Protein AF-A0A958L8F5-F1 (afdb_monomer_lite)

pLDDT: mean 74.49, std 21.0, range [37.34, 97.12]

Secondary structure (DSSP, 8-state):
-PPPPPHHHHHHHHHHHHHHHHHHHHHHHH-HHHHT---HHHHHHHHHH-----------GGGS-S--B-TTSSTT------TT-----------------SS----SEEEEETTEEEEE-SSEEEEE-TT--EEEEEEPPTT--B-S--EE-SSEEEEEBTTS-EEEEETTT---

Sequence (176 aa):
MYKPPKKSEVFLVSIMILFSLGIIYGIYFFNPYFMNRKPLSESLSENQNKSLTIPEAEMEPDSLGPWLFLEQKNIARTYTFDSEFQMSTTYVRESTKKLPLENDAHPPIWDSDEDGFYYTYPDQLIKTNFSNEKKWFFQTQKEDTILNSPIIGSKYLFISTKNGFVYKLHKENGKL

Radius of gyration: 26.48 Å; chains: 1; bounding box: 72×39×64 Å

Foldseek 3Di:
DDDDDDPVVVVVVVVVVVVVVVVVVCCCPPVVVNVPDDPPVVVVVVVVVPPPVPPPPPPPPPQQPPQFQDCCRDPVSHPDDPPPPDPPPPDPPDPQDDQVDVDPDPQPDWDADPAPIWGFDQFKIWGDGPNNHTQEMDGHPPPFGFDGYWGDGDQWIWTATPVGDIDIAGPRYRHD

Structure (mmCIF, N/CA/C/O backbone):
data_AF-A0A958L8F5-F1
#
_entry.id   AF-A0A958L8F5-F1
#
loop_
_atom_site.group_PDB
_atom_site.id
_atom_site.type_symbol
_atom_site.label_atom_id
_atom_site.label_alt_id
_atom_site.label_comp_id
_atom_site.label_asym_id
_atom_site.label_entity_id
_atom_site.label_seq_id
_atom_site.pdbx_PDB_ins_code
_atom_site.Cartn_x
_atom_site.Cartn_y
_atom_site.Cartn_z
_atom_site.occupancy
_atom_site.B_iso_or_equiv
_atom_site.auth_seq_id
_atom_site.auth_comp_id
_atom_site.auth_asym_id
_atom_site.auth_atom_id
_atom_site.pdbx_PDB_model_num
ATOM 1 N N . MET A 1 1 ? 43.140 22.306 -30.898 1.00 69.88 1 MET A N 1
ATOM 2 C CA . MET A 1 1 ? 43.082 22.462 -32.369 1.00 69.88 1 MET A CA 1
ATOM 3 C C . MET A 1 1 ? 42.089 21.431 -32.893 1.00 69.88 1 MET A C 1
ATOM 5 O O . MET A 1 1 ? 42.321 20.246 -32.694 1.00 69.88 1 MET A O 1
ATOM 9 N N . TYR A 1 2 ? 40.942 21.858 -33.424 1.00 85.56 2 TYR A N 1
ATOM 10 C CA . TYR A 1 2 ? 39.915 20.942 -33.934 1.00 85.56 2 TYR A CA 1
ATOM 11 C C . TYR A 1 2 ? 40.342 20.412 -35.305 1.00 85.56 2 TYR A C 1
ATOM 13 O O . TYR A 1 2 ? 40.689 21.198 -36.187 1.00 85.56 2 TYR A O 1
ATOM 21 N N . LYS A 1 3 ? 40.347 19.089 -35.474 1.00 89.12 3 LYS A N 1
ATOM 22 C CA . LYS A 1 3 ? 40.632 18.450 -36.759 1.00 89.12 3 LYS A CA 1
ATOM 23 C C . LYS A 1 3 ? 39.293 18.100 -37.412 1.00 89.12 3 LYS A C 1
ATOM 25 O O . LYS A 1 3 ? 38.527 17.366 -36.789 1.00 89.12 3 LYS A O 1
ATOM 30 N N . PRO A 1 4 ? 38.988 18.615 -38.615 1.00 92.44 4 PRO A N 1
ATOM 31 C CA . PRO A 1 4 ? 37.728 18.299 -39.272 1.00 92.44 4 PRO A CA 1
ATOM 32 C C . PRO A 1 4 ? 37.642 16.792 -39.570 1.00 92.44 4 PRO A C 1
ATOM 34 O O . PRO A 1 4 ? 38.672 16.177 -39.881 1.00 92.44 4 PRO A O 1
ATOM 37 N N . PRO A 1 5 ? 36.440 16.196 -39.476 1.00 90.56 5 PRO A N 1
ATOM 38 C CA . PRO A 1 5 ? 36.242 14.774 -39.720 1.00 90.56 5 PRO A CA 1
ATOM 39 C C . PRO A 1 5 ? 36.550 14.420 -41.175 1.00 90.56 5 PRO A C 1
ATOM 41 O O . PRO A 1 5 ? 36.359 15.221 -42.097 1.00 90.56 5 PRO A O 1
ATOM 44 N N . LYS A 1 6 ? 37.027 13.196 -41.398 1.00 96.75 6 LYS A N 1
ATOM 45 C CA . LYS A 1 6 ? 37.283 12.706 -42.757 1.00 96.75 6 LYS A CA 1
ATOM 46 C C . LYS A 1 6 ? 35.955 12.461 -43.473 1.00 96.75 6 LYS A C 1
ATOM 48 O O . LYS A 1 6 ? 34.983 12.024 -42.865 1.00 96.75 6 LYS A O 1
ATOM 53 N N . LYS A 1 7 ? 35.922 12.645 -44.799 1.00 94.25 7 LYS A N 1
ATOM 54 C CA . LYS A 1 7 ? 34.717 12.374 -45.614 1.00 94.25 7 LYS A CA 1
ATOM 55 C C . LYS A 1 7 ? 34.157 10.957 -45.403 1.00 94.25 7 LYS A C 1
ATOM 57 O O . LYS A 1 7 ? 32.945 10.784 -45.389 1.00 94.25 7 LYS A O 1
ATOM 62 N N . SER A 1 8 ? 35.027 9.966 -45.192 1.00 91.94 8 SER A N 1
ATOM 63 C CA . SER A 1 8 ? 34.637 8.581 -44.895 1.00 91.94 8 SER A CA 1
ATOM 64 C C . SER A 1 8 ? 33.919 8.425 -43.550 1.00 91.94 8 SER A C 1
ATOM 66 O O . SER A 1 8 ? 33.012 7.609 -43.438 1.00 91.94 8 SER A O 1
ATOM 68 N N . GLU A 1 9 ? 34.297 9.212 -42.540 1.00 93.12 9 GLU A N 1
ATOM 69 C CA . GLU A 1 9 ? 33.670 9.191 -41.211 1.00 93.12 9 GLU A CA 1
ATOM 70 C C . GLU A 1 9 ? 32.278 9.825 -41.270 1.00 93.12 9 GLU A C 1
ATOM 72 O O . GLU A 1 9 ? 31.323 9.257 -40.750 1.00 93.12 9 GLU A O 1
ATOM 77 N N . VAL A 1 10 ? 32.139 10.948 -41.985 1.00 95.25 10 VAL A N 1
ATOM 78 C CA . VAL A 1 10 ? 30.835 11.596 -42.210 1.00 95.25 10 VAL A CA 1
ATOM 79 C C . VAL A 1 10 ? 29.876 10.649 -42.935 1.00 95.25 10 VAL A C 1
ATOM 81 O O . VAL A 1 10 ? 28.729 10.501 -42.523 1.00 95.25 10 VAL A O 1
ATOM 84 N N . PHE A 1 11 ? 30.358 9.955 -43.970 1.00 95.06 11 PHE A N 1
ATOM 85 C CA . PHE A 1 11 ? 29.559 8.987 -44.721 1.00 95.06 11 PHE A CA 1
ATOM 86 C C . PHE A 1 11 ? 29.086 7.807 -43.856 1.00 95.06 11 PHE A C 1
ATOM 88 O O . PHE A 1 11 ? 27.912 7.441 -43.903 1.00 95.06 11 PHE A O 1
ATOM 95 N N . LEU A 1 12 ? 29.971 7.248 -43.023 1.00 94.31 12 LEU A N 1
ATOM 96 C CA . LEU A 1 12 ? 29.625 6.158 -42.107 1.00 94.31 12 LEU A CA 1
ATOM 97 C C . LEU A 1 12 ? 28.542 6.586 -41.103 1.00 94.31 12 LEU A C 1
ATOM 99 O O . LEU A 1 12 ? 27.568 5.863 -40.898 1.00 94.31 12 LEU A O 1
ATOM 103 N N . VAL A 1 13 ? 28.672 7.783 -40.522 1.00 94.69 13 VAL A N 1
ATOM 104 C CA . VAL A 1 13 ? 27.682 8.330 -39.583 1.00 94.69 13 VAL A CA 1
ATOM 105 C C . VAL A 1 13 ? 26.321 8.510 -40.260 1.00 94.69 13 VAL A C 1
ATOM 107 O O . VAL A 1 13 ? 25.301 8.138 -39.682 1.00 94.69 13 VAL A O 1
ATOM 110 N N . SER A 1 14 ? 26.281 9.001 -41.503 1.00 96.38 14 SER A N 1
ATOM 111 C CA . SER A 1 14 ? 25.026 9.116 -42.258 1.00 96.38 14 SER A CA 1
ATOM 112 C C . SER A 1 14 ? 24.342 7.761 -42.474 1.00 96.38 14 SER A C 1
ATOM 114 O O . SER A 1 14 ? 23.129 7.663 -42.296 1.00 96.38 14 SER A O 1
ATOM 116 N N . ILE A 1 15 ? 25.102 6.705 -42.790 1.00 97.06 15 ILE A N 1
ATOM 117 C CA . ILE A 1 15 ? 24.554 5.344 -42.925 1.00 97.06 15 ILE A CA 1
ATOM 118 C C . ILE A 1 15 ? 23.973 4.855 -41.598 1.00 97.06 15 ILE A C 1
ATOM 120 O O . ILE A 1 15 ? 22.869 4.313 -41.578 1.00 97.06 15 ILE A O 1
ATOM 124 N N . MET A 1 16 ? 24.677 5.071 -40.485 1.00 96.19 16 MET A N 1
ATOM 125 C CA . MET A 1 16 ? 24.199 4.641 -39.169 1.00 96.19 16 MET A CA 1
ATOM 126 C C . MET A 1 16 ? 22.896 5.344 -38.771 1.00 96.19 16 MET A C 1
ATOM 128 O O . MET A 1 16 ? 21.993 4.701 -38.233 1.00 96.19 16 MET A O 1
ATOM 132 N N . ILE A 1 17 ? 22.764 6.638 -39.077 1.00 96.81 17 ILE A N 1
ATOM 133 C CA . ILE A 1 17 ? 21.532 7.398 -38.827 1.00 96.81 17 ILE A CA 1
ATOM 134 C C . ILE A 1 17 ? 20.377 6.827 -39.653 1.00 96.81 17 ILE A C 1
ATOM 136 O O . ILE A 1 17 ? 19.318 6.534 -39.099 1.00 96.81 17 ILE A O 1
ATOM 140 N N . LEU A 1 18 ? 20.581 6.609 -40.956 1.00 96.75 18 LEU A N 1
ATOM 141 C CA . LEU A 1 18 ? 19.551 6.045 -41.834 1.00 96.75 18 LEU A CA 1
ATOM 142 C C . LEU A 1 18 ? 19.129 4.637 -41.398 1.00 96.75 18 LEU A C 1
ATOM 144 O O . LEU A 1 18 ? 17.938 4.331 -41.377 1.00 96.75 18 LEU A O 1
ATOM 148 N N . PHE A 1 19 ? 20.083 3.802 -40.987 1.00 96.69 19 PHE A N 1
ATOM 149 C CA . PHE A 1 19 ? 19.798 2.465 -40.474 1.00 96.69 19 PHE A CA 1
ATOM 150 C C . PHE A 1 19 ? 18.980 2.510 -39.175 1.00 96.69 19 PHE A C 1
ATOM 152 O O . PHE A 1 19 ? 17.997 1.784 -39.032 1.00 96.69 19 PHE A O 1
ATOM 159 N N . SER A 1 20 ? 19.330 3.417 -38.259 1.00 96.19 20 SER A N 1
ATOM 160 C CA . SER A 1 20 ? 18.611 3.605 -36.992 1.00 96.19 20 SER A CA 1
ATOM 161 C C . SER A 1 20 ? 17.172 4.068 -37.226 1.00 96.19 20 SER A C 1
ATOM 163 O O . SER A 1 20 ? 16.242 3.538 -36.621 1.00 96.19 20 SER A O 1
ATOM 165 N N . LEU A 1 21 ? 16.971 5.004 -38.159 1.00 96.69 21 LEU A N 1
ATOM 166 C CA . LEU A 1 21 ? 15.638 5.447 -38.569 1.00 96.69 21 LEU A CA 1
ATOM 167 C C . LEU A 1 21 ? 14.830 4.308 -39.204 1.00 96.69 21 LEU A C 1
ATOM 169 O O . LEU A 1 21 ? 13.645 4.174 -38.907 1.00 96.69 21 LEU A O 1
ATOM 173 N N . GLY A 1 22 ? 15.467 3.454 -40.010 1.00 96.81 22 GLY A N 1
ATOM 174 C CA . GLY A 1 22 ? 14.836 2.263 -40.582 1.00 96.81 22 GLY A CA 1
ATOM 175 C C . GLY A 1 22 ? 14.356 1.269 -39.519 1.00 96.81 22 GLY A C 1
ATOM 176 O O . GLY A 1 22 ? 13.236 0.771 -39.614 1.00 96.81 22 GLY A O 1
ATOM 177 N N . ILE A 1 23 ? 15.153 1.030 -38.472 1.00 95.81 23 ILE A N 1
ATOM 178 C CA . ILE A 1 23 ? 14.757 0.165 -37.347 1.00 95.81 23 ILE A CA 1
ATOM 179 C C . ILE A 1 23 ? 13.574 0.766 -36.588 1.00 95.81 23 ILE A C 1
ATOM 181 O O . ILE A 1 23 ? 12.600 0.065 -36.327 1.00 95.81 23 ILE A O 1
ATOM 185 N N . ILE A 1 24 ? 13.633 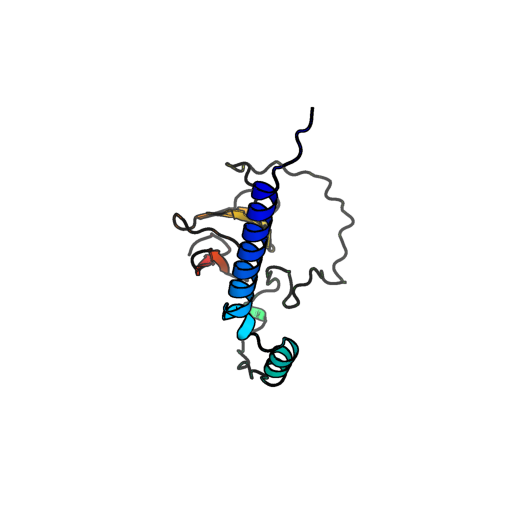2.058 -36.251 1.00 94.50 24 ILE A N 1
ATOM 186 C CA . ILE A 1 24 ? 12.545 2.740 -35.534 1.00 94.50 24 ILE A CA 1
ATOM 187 C C . ILE A 1 24 ? 11.255 2.684 -36.357 1.00 94.50 24 ILE A C 1
ATOM 189 O O . ILE A 1 24 ? 10.198 2.356 -35.819 1.00 94.50 24 ILE A O 1
ATOM 193 N N . TYR A 1 25 ? 11.345 2.940 -37.663 1.00 95.19 25 TYR A N 1
ATOM 194 C CA . TYR A 1 25 ? 10.210 2.838 -38.574 1.00 95.19 25 TYR A CA 1
ATOM 195 C C . TYR A 1 25 ? 9.652 1.411 -38.631 1.00 95.19 25 TYR A C 1
ATOM 197 O O . TYR A 1 25 ? 8.442 1.223 -38.536 1.00 95.19 25 TYR A O 1
ATOM 205 N N . GLY A 1 26 ? 10.522 0.399 -38.706 1.00 94.38 26 GLY A N 1
ATOM 206 C CA . GLY A 1 26 ? 10.124 -1.006 -38.675 1.00 94.38 26 GLY A CA 1
ATOM 207 C C . GLY A 1 26 ? 9.411 -1.392 -37.378 1.00 94.38 26 GLY A C 1
ATOM 208 O O . GLY A 1 26 ? 8.359 -2.020 -37.429 1.00 94.38 26 GLY A O 1
ATOM 209 N N . ILE A 1 27 ? 9.921 -0.963 -36.220 1.00 91.56 27 ILE A N 1
ATOM 210 C CA . ILE A 1 27 ? 9.260 -1.189 -34.926 1.00 91.56 27 ILE A CA 1
ATOM 211 C C . ILE A 1 27 ? 7.903 -0.489 -34.899 1.00 91.56 27 ILE A C 1
ATOM 213 O O . ILE A 1 27 ? 6.927 -1.081 -34.460 1.00 91.56 27 ILE A O 1
ATOM 217 N N . TYR A 1 28 ? 7.810 0.753 -35.365 1.00 89.12 28 TYR A N 1
ATOM 218 C CA . TYR A 1 28 ? 6.545 1.482 -35.346 1.00 89.12 28 TYR A CA 1
ATOM 219 C C . TYR A 1 28 ? 5.493 0.836 -36.254 1.00 89.12 28 TYR A C 1
ATOM 221 O O . TYR A 1 28 ? 4.345 0.669 -35.850 1.00 89.12 28 TYR A O 1
ATOM 229 N N . PHE A 1 29 ? 5.895 0.439 -37.463 1.00 89.88 29 PHE A N 1
ATOM 230 C CA . PHE A 1 29 ? 4.982 -0.093 -38.466 1.00 89.88 29 PHE A CA 1
ATOM 231 C C . PHE A 1 29 ? 4.588 -1.545 -38.181 1.00 89.88 29 PHE A C 1
ATOM 233 O O . PHE A 1 29 ? 3.416 -1.882 -38.253 1.00 89.88 29 PHE A O 1
ATOM 240 N N . PHE A 1 30 ? 5.536 -2.410 -37.818 1.00 87.19 30 PHE A N 1
ATOM 241 C CA . PHE A 1 30 ? 5.268 -3.841 -37.632 1.00 87.19 30 PHE A CA 1
ATOM 242 C C . PHE A 1 30 ? 4.906 -4.234 -36.202 1.00 87.19 30 PHE A C 1
ATOM 244 O O . PHE A 1 30 ? 4.640 -5.408 -35.949 1.00 87.19 30 PHE A O 1
ATOM 251 N N . ASN A 1 31 ? 4.882 -3.299 -35.252 1.00 84.69 31 ASN A N 1
ATOM 252 C CA . ASN A 1 31 ? 4.427 -3.623 -33.911 1.00 84.69 31 ASN A CA 1
ATOM 253 C C . ASN A 1 31 ? 2.887 -3.725 -33.897 1.00 84.69 31 ASN A C 1
ATOM 255 O O . ASN A 1 31 ? 2.197 -2.710 -34.061 1.00 84.69 31 ASN A O 1
ATOM 259 N N . PRO A 1 32 ? 2.325 -4.928 -33.656 1.00 80.19 32 PRO A N 1
ATOM 260 C CA . PRO A 1 32 ? 0.879 -5.154 -33.670 1.00 80.19 32 PRO A CA 1
ATOM 261 C C . PRO A 1 32 ? 0.143 -4.308 -32.625 1.00 80.19 32 PRO A C 1
ATOM 263 O O . PRO A 1 32 ? -1.055 -4.062 -32.758 1.00 80.19 32 PRO A O 1
ATOM 266 N N . TYR A 1 33 ? 0.859 -3.808 -31.614 1.00 76.12 33 TYR A N 1
ATOM 267 C CA . TYR A 1 33 ? 0.334 -2.884 -30.619 1.00 76.12 33 TYR A CA 1
ATOM 268 C C . TYR A 1 33 ? -0.152 -1.553 -31.214 1.00 76.12 33 TYR A C 1
ATOM 270 O O . TYR A 1 33 ? -1.087 -0.960 -30.675 1.00 76.12 33 TYR A O 1
ATOM 278 N N . PHE A 1 34 ? 0.455 -1.075 -32.309 1.00 74.12 34 PHE A N 1
ATOM 279 C CA . PHE A 1 34 ? 0.033 0.160 -32.981 1.00 74.12 34 PHE A CA 1
ATOM 280 C C . PHE A 1 34 ? -1.006 -0.092 -34.076 1.00 74.12 34 PHE A C 1
ATOM 282 O O . PHE A 1 34 ? -1.920 0.714 -34.222 1.00 74.12 34 PHE A O 1
ATOM 289 N N . MET A 1 35 ? -0.921 -1.218 -34.793 1.00 72.12 35 MET A N 1
ATOM 290 C CA . MET A 1 35 ? -1.869 -1.538 -35.871 1.00 72.12 35 MET A CA 1
ATOM 291 C C . MET A 1 35 ? -3.260 -1.954 -35.372 1.00 72.12 35 MET A C 1
ATOM 293 O O . MET A 1 35 ? -4.245 -1.689 -36.049 1.00 72.12 35 MET A O 1
ATOM 297 N N . ASN A 1 36 ? -3.368 -2.557 -34.183 1.00 75.88 36 ASN A N 1
ATOM 298 C CA . ASN A 1 36 ? -4.648 -3.069 -33.671 1.00 75.88 36 ASN A CA 1
ATOM 299 C C . ASN A 1 36 ? -5.404 -2.095 -32.754 1.00 75.88 36 ASN A C 1
ATOM 301 O O . ASN A 1 36 ? -6.360 -2.495 -32.084 1.00 75.88 36 ASN A O 1
ATOM 305 N N . ARG A 1 37 ? -5.012 -0.817 -32.689 1.00 67.50 37 ARG A N 1
ATOM 306 C CA . ARG A 1 37 ? -5.814 0.168 -31.957 1.00 67.50 37 ARG A CA 1
ATOM 307 C C . ARG A 1 37 ? -7.007 0.575 -32.810 1.00 67.50 37 ARG A C 1
ATOM 309 O O . ARG A 1 37 ? -6.860 1.354 -33.747 1.00 67.50 37 ARG A O 1
ATOM 316 N N . LYS A 1 38 ? -8.200 0.110 -32.427 1.00 71.81 38 LYS A N 1
ATOM 317 C CA . LYS A 1 38 ? -9.436 0.805 -32.801 1.00 71.81 38 LYS A CA 1
ATOM 318 C C . LYS A 1 38 ? -9.281 2.283 -32.406 1.00 71.81 38 LYS A C 1
ATOM 320 O O . LYS A 1 38 ? -8.777 2.551 -31.305 1.00 71.81 38 LYS A O 1
ATOM 325 N N . PRO A 1 39 ? -9.650 3.242 -33.269 1.00 76.12 39 PRO A N 1
ATOM 326 C CA . PRO A 1 39 ? -9.613 4.652 -32.913 1.00 76.12 39 PRO A CA 1
ATOM 327 C C . PRO A 1 39 ? -10.387 4.871 -31.609 1.00 76.12 39 PRO A C 1
ATOM 329 O O . PRO A 1 39 ? -11.422 4.251 -31.373 1.00 76.12 39 PRO A O 1
ATOM 332 N N . LEU A 1 40 ? -9.870 5.743 -30.737 1.00 62.41 40 LEU A N 1
ATOM 333 C CA . LEU A 1 40 ? -10.433 5.971 -29.398 1.00 62.41 40 LEU A CA 1
ATOM 334 C C . LEU A 1 40 ? -11.923 6.367 -29.451 1.00 62.41 40 LEU A C 1
ATOM 336 O O . LEU A 1 40 ? -12.684 6.066 -28.540 1.00 62.41 40 LEU A O 1
ATOM 340 N N . SER A 1 41 ? -12.358 6.997 -30.543 1.00 72.06 41 SER A N 1
ATOM 341 C CA . SER A 1 41 ? -13.767 7.301 -30.802 1.00 72.06 41 SER A CA 1
ATOM 342 C C . SER A 1 41 ? -14.633 6.048 -30.979 1.00 72.06 41 SER A C 1
ATOM 344 O O . SER A 1 41 ? -15.750 6.008 -30.468 1.00 72.06 41 SER A O 1
ATOM 346 N N . GLU A 1 42 ? -14.128 5.011 -31.653 1.00 71.88 42 GLU A N 1
ATOM 347 C CA . GLU A 1 42 ? -14.848 3.745 -31.819 1.00 71.88 42 GLU A CA 1
ATOM 348 C C . GLU A 1 42 ? -14.950 2.992 -30.493 1.00 71.88 42 GLU A C 1
ATOM 350 O O . GLU A 1 42 ? -16.037 2.533 -30.147 1.00 71.88 42 GLU A O 1
ATOM 355 N N . SER A 1 43 ? -13.872 2.936 -29.700 1.00 66.31 43 SER A N 1
ATOM 356 C CA . SER A 1 43 ? -13.899 2.244 -28.403 1.00 66.31 43 SER A CA 1
ATOM 357 C C . SER A 1 43 ? -14.812 2.922 -27.375 1.00 66.31 43 SER A C 1
ATOM 359 O O . SER A 1 43 ? -15.434 2.240 -26.559 1.00 66.31 43 SER A O 1
ATOM 361 N N . LEU A 1 44 ? -14.951 4.251 -27.431 1.00 61.19 44 LEU A N 1
ATOM 362 C CA . LEU A 1 44 ? -15.912 4.988 -26.608 1.00 61.19 44 LEU A CA 1
ATOM 363 C C . LEU A 1 44 ? -17.360 4.731 -27.053 1.00 61.19 44 LEU A C 1
ATOM 365 O O . LEU A 1 44 ? -18.222 4.513 -26.203 1.00 61.19 44 LEU A O 1
ATOM 369 N N . SER A 1 45 ? -17.623 4.676 -28.362 1.00 62.22 45 SER A N 1
ATOM 370 C CA . SER A 1 45 ? -18.965 4.384 -28.893 1.00 62.22 45 SER A CA 1
ATOM 371 C C . SER A 1 45 ? -19.417 2.936 -28.644 1.00 62.22 45 SER A C 1
ATOM 373 O O . SER A 1 45 ? -20.589 2.685 -28.361 1.00 62.22 45 SER A O 1
ATOM 375 N N . GLU A 1 46 ? -18.485 1.977 -28.677 1.00 62.19 46 GLU A N 1
ATOM 376 C CA . GLU A 1 46 ? -18.751 0.558 -28.409 1.00 62.19 46 GLU A CA 1
ATOM 377 C C . GLU A 1 46 ? -19.101 0.327 -26.928 1.00 62.19 46 GLU A C 1
ATOM 379 O O . GLU A 1 46 ? -19.980 -0.477 -26.619 1.00 62.19 46 GLU A O 1
ATOM 384 N N . ASN A 1 47 ? -18.500 1.097 -26.012 1.00 55.78 47 ASN A N 1
ATOM 385 C CA . ASN A 1 47 ? -18.835 1.058 -24.585 1.00 55.78 47 ASN A CA 1
ATOM 386 C C . ASN A 1 47 ? -20.129 1.806 -24.230 1.00 55.78 47 ASN A C 1
ATOM 388 O O . ASN A 1 47 ? -20.809 1.401 -23.295 1.00 55.78 47 ASN A O 1
ATOM 392 N N . GLN A 1 48 ? -20.511 2.854 -24.967 1.00 56.19 48 GLN A N 1
ATOM 393 C CA . GLN A 1 48 ? -21.781 3.553 -24.721 1.00 56.19 48 GLN A CA 1
ATOM 394 C C . GLN A 1 48 ? -23.007 2.737 -25.152 1.00 56.19 48 GLN A C 1
ATOM 396 O O . GLN A 1 48 ? -24.056 2.830 -24.520 1.00 56.19 48 GLN A O 1
ATOM 401 N N . ASN A 1 49 ? -22.872 1.896 -26.182 1.00 54.03 49 ASN A N 1
ATOM 402 C CA . ASN A 1 49 ? -23.962 1.032 -26.651 1.00 54.03 49 ASN A CA 1
ATOM 403 C C . ASN A 1 49 ? -24.050 -0.300 -25.901 1.00 54.03 49 ASN A C 1
ATOM 405 O O . ASN A 1 49 ? -25.082 -0.970 -25.935 1.00 54.03 49 ASN A O 1
ATOM 409 N N . LYS A 1 50 ? -22.990 -0.682 -25.184 1.00 50.53 50 LYS A N 1
ATOM 410 C CA . LYS A 1 50 ? -23.009 -1.816 -24.266 1.00 50.53 50 LYS A CA 1
ATOM 411 C C . LYS A 1 50 ? -23.402 -1.312 -22.881 1.00 50.53 50 LYS A C 1
ATOM 413 O O . LYS A 1 50 ? -22.591 -1.290 -21.961 1.00 50.53 50 LYS A O 1
ATOM 418 N N . SER A 1 51 ? -24.667 -0.911 -22.738 1.00 47.19 51 SER A N 1
ATOM 419 C CA . SER A 1 51 ? -25.301 -0.865 -21.421 1.00 47.19 51 SER A CA 1
ATOM 420 C C . SER A 1 51 ? -25.250 -2.289 -20.875 1.00 47.19 51 SER A C 1
ATOM 422 O O . SER A 1 51 ? -26.075 -3.138 -21.212 1.00 47.19 51 SER A O 1
ATOM 424 N N . LEU A 1 52 ? -24.195 -2.594 -20.117 1.00 43.78 52 LEU A N 1
ATOM 425 C CA . LEU A 1 52 ? -24.201 -3.753 -19.254 1.00 43.78 52 LEU A CA 1
ATOM 426 C C . LEU A 1 52 ? -25.386 -3.529 -18.330 1.00 43.78 52 LEU A C 1
ATOM 428 O O . LEU A 1 52 ? -25.356 -2.649 -17.472 1.00 43.78 52 LEU A O 1
ATOM 432 N N . THR A 1 53 ? -26.429 -4.329 -18.520 1.00 43.38 53 THR A N 1
ATOM 433 C CA . THR A 1 53 ? -27.354 -4.648 -17.445 1.00 43.38 53 THR A CA 1
ATOM 434 C C . THR A 1 53 ? -26.497 -5.381 -16.421 1.00 43.38 53 THR A C 1
ATOM 436 O O . THR A 1 53 ? -26.345 -6.600 -16.459 1.00 43.38 53 THR A O 1
ATOM 439 N N . ILE A 1 54 ? -25.793 -4.608 -15.592 1.00 45.69 54 ILE A N 1
ATOM 440 C CA . ILE A 1 54 ? -25.206 -5.114 -14.365 1.00 45.69 54 ILE A CA 1
ATOM 441 C C . ILE A 1 54 ? -26.431 -5.670 -13.644 1.00 45.69 54 ILE A C 1
ATOM 443 O O . ILE A 1 54 ? -27.371 -4.894 -13.441 1.00 45.69 54 ILE A O 1
ATOM 447 N N . PRO A 1 55 ? -26.513 -6.989 -13.375 1.00 39.09 55 PRO A N 1
ATOM 448 C CA . PRO A 1 55 ? -27.569 -7.474 -12.508 1.00 39.09 55 PRO A CA 1
ATOM 449 C C . PRO A 1 55 ? -27.478 -6.594 -11.278 1.00 39.09 55 PRO A C 1
ATOM 451 O O . PRO A 1 55 ? -26.381 -6.437 -10.738 1.00 39.09 55 PRO A O 1
ATOM 454 N N . GLU A 1 56 ? -28.579 -5.928 -10.951 1.00 43.94 56 GLU A N 1
ATOM 455 C CA . GLU A 1 56 ? -28.705 -5.135 -9.746 1.00 43.94 56 GLU A CA 1
ATOM 456 C C . GLU A 1 56 ? -28.434 -6.113 -8.612 1.00 43.94 56 GLU A C 1
ATOM 458 O O . GLU A 1 56 ? -29.291 -6.880 -8.183 1.00 43.94 56 GLU A O 1
ATOM 463 N N . ALA A 1 57 ? -27.157 -6.230 -8.254 1.00 45.00 57 ALA A N 1
ATOM 464 C CA . ALA A 1 57 ? -26.759 -6.923 -7.072 1.00 45.00 57 ALA A CA 1
ATOM 465 C C . ALA A 1 57 ? -27.400 -6.058 -6.006 1.00 45.00 57 ALA A C 1
ATOM 467 O O . ALA A 1 57 ? -26.980 -4.915 -5.816 1.00 45.00 57 ALA A O 1
ATOM 468 N N . GLU A 1 58 ? -28.451 -6.586 -5.387 1.00 41.62 58 GLU A N 1
ATOM 469 C CA . GLU A 1 58 ? -28.948 -6.159 -4.089 1.00 41.62 58 GLU A CA 1
ATOM 470 C C . GLU A 1 58 ? -27.792 -6.316 -3.091 1.00 41.62 58 GLU A C 1
ATOM 472 O O . GLU A 1 58 ? -27.740 -7.211 -2.255 1.00 41.62 58 GLU A O 1
ATOM 477 N N . MET A 1 59 ? -26.765 -5.493 -3.247 1.00 40.91 59 MET A N 1
ATOM 478 C CA . MET A 1 59 ? -25.781 -5.247 -2.232 1.00 40.91 59 MET A CA 1
ATOM 479 C C . MET A 1 59 ? -26.455 -4.180 -1.394 1.00 40.91 59 MET A C 1
ATOM 481 O O . MET A 1 59 ? -26.518 -3.023 -1.809 1.00 40.91 59 MET A O 1
ATOM 485 N N . GLU A 1 60 ? -27.059 -4.600 -0.279 1.00 43.00 60 GLU A N 1
ATOM 486 C CA . GLU A 1 60 ? -27.654 -3.656 0.660 1.00 43.00 60 GLU A CA 1
ATOM 487 C C . GLU A 1 60 ? -26.636 -2.530 0.905 1.00 43.00 60 GLU A C 1
ATOM 489 O O . GLU A 1 60 ? -25.485 -2.830 1.270 1.00 43.00 60 GLU A O 1
ATOM 494 N N . PRO A 1 61 ? -27.021 -1.258 0.678 1.00 46.06 61 PRO A N 1
ATOM 495 C CA . PRO A 1 61 ? -26.138 -0.108 0.862 1.00 46.06 61 PRO A CA 1
ATOM 496 C C . PRO A 1 61 ? -25.486 -0.101 2.252 1.00 46.06 61 PRO A C 1
ATOM 498 O O . PRO A 1 61 ? -24.357 0.354 2.421 1.00 46.06 61 PRO A O 1
ATOM 501 N N . ASP A 1 62 ? -26.168 -0.704 3.224 1.00 47.97 62 ASP A N 1
ATOM 502 C CA . ASP A 1 62 ? -25.759 -0.812 4.619 1.00 47.97 62 ASP A CA 1
ATOM 503 C C . ASP A 1 62 ? -24.589 -1.789 4.847 1.00 47.97 62 ASP A C 1
ATOM 505 O O . ASP A 1 62 ? -23.920 -1.729 5.880 1.00 47.97 62 ASP A O 1
ATOM 509 N N . SER A 1 63 ? -24.275 -2.673 3.891 1.00 45.38 63 SER A N 1
ATOM 510 C CA . SER A 1 63 ? -23.226 -3.692 4.070 1.00 45.38 63 SER A CA 1
ATOM 511 C C . SER A 1 63 ? -21.799 -3.144 3.915 1.00 45.38 63 SER A C 1
ATOM 513 O O . SER A 1 63 ? -20.845 -3.697 4.480 1.00 45.38 63 SER A O 1
ATOM 515 N N . LEU A 1 64 ? -21.641 -2.030 3.192 1.00 44.59 64 LEU A N 1
ATOM 516 C CA . LEU A 1 64 ? -20.345 -1.396 2.930 1.00 44.59 64 LEU A CA 1
ATOM 517 C C . LEU A 1 64 ? -19.917 -0.413 4.031 1.00 44.59 64 LEU A C 1
ATOM 519 O O . LEU A 1 64 ? -18.742 -0.052 4.096 1.00 44.59 64 LEU A O 1
ATOM 523 N N . GLY A 1 65 ? -20.820 -0.073 4.956 1.00 46.16 65 GLY A N 1
ATOM 524 C CA . GLY A 1 65 ? -20.595 0.946 5.979 1.00 46.16 65 GLY A CA 1
ATOM 525 C C . GLY A 1 65 ? -20.528 2.368 5.394 1.00 46.16 65 GLY A C 1
ATOM 526 O O . GLY A 1 65 ? -20.393 2.542 4.185 1.00 46.16 65 GLY A O 1
ATOM 527 N N . PRO A 1 66 ? -20.603 3.412 6.236 1.00 46.41 66 PRO A N 1
ATOM 528 C CA . PRO A 1 66 ? -20.653 4.807 5.781 1.00 46.41 66 PRO A CA 1
ATOM 529 C C . PRO A 1 66 ? -19.374 5.320 5.087 1.00 46.41 66 PRO A C 1
ATOM 531 O O . PRO A 1 66 ? -19.350 6.457 4.624 1.00 46.41 66 PRO A O 1
ATOM 534 N N . TRP A 1 67 ? -18.313 4.510 4.998 1.00 47.41 67 TRP A N 1
ATOM 535 C CA . TRP A 1 67 ? -16.963 4.969 4.668 1.00 47.41 67 TRP A CA 1
ATOM 536 C C . TRP A 1 67 ? -16.215 3.995 3.748 1.00 47.41 67 TRP A C 1
ATOM 538 O O . TRP A 1 67 ? -15.196 3.419 4.128 1.00 47.41 67 TRP A O 1
ATOM 548 N N . LEU A 1 68 ? -16.708 3.784 2.527 1.00 43.22 68 LEU A N 1
ATOM 549 C CA . L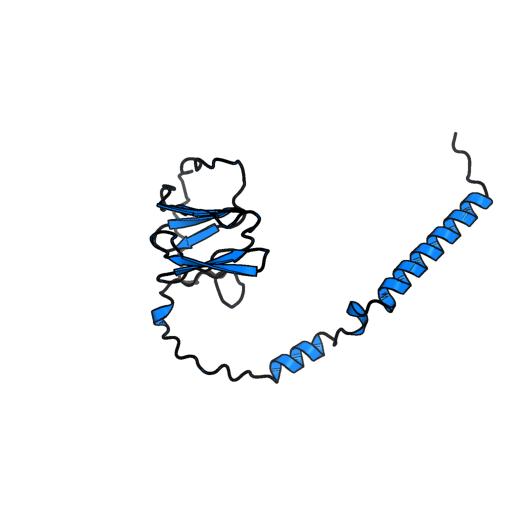EU A 1 68 ? -15.929 3.073 1.510 1.00 43.22 68 LEU A CA 1
ATOM 550 C C . LEU A 1 68 ? -14.863 4.021 0.935 1.00 43.22 68 LEU A C 1
ATOM 552 O O . LEU A 1 68 ? -15.144 4.824 0.044 1.00 43.22 68 LEU A O 1
ATOM 556 N N . PHE A 1 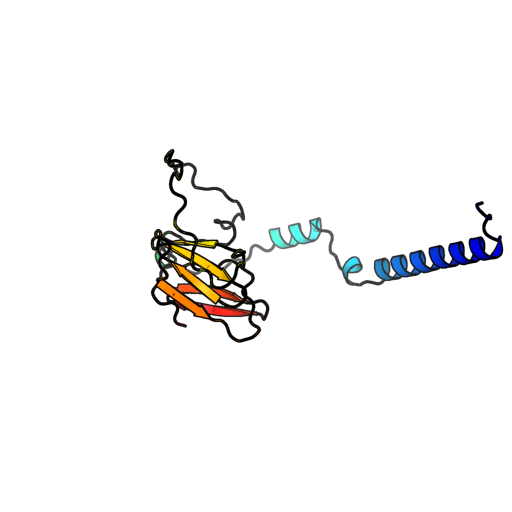69 ? -13.632 3.931 1.439 1.00 46.81 69 PHE A N 1
ATOM 557 C CA . PHE A 1 69 ? -12.494 4.654 0.875 1.00 46.81 69 PHE A CA 1
ATOM 558 C C . PHE A 1 69 ? -11.876 3.826 -0.259 1.00 46.81 69 PHE A C 1
ATOM 560 O O . PHE A 1 69 ? -11.363 2.725 -0.063 1.00 46.81 69 PHE A O 1
ATOM 567 N N . LEU A 1 70 ? -11.999 4.342 -1.483 1.00 45.00 70 LEU A N 1
ATOM 568 C CA . LEU A 1 70 ? -11.297 3.842 -2.663 1.00 45.00 70 LEU A CA 1
ATOM 569 C C . LEU A 1 70 ? -10.073 4.722 -2.919 1.00 45.00 70 LEU A C 1
ATOM 571 O O . LEU A 1 70 ? -10.062 5.907 -2.576 1.00 45.00 70 LEU A O 1
ATOM 575 N N . GLU A 1 71 ? -9.059 4.176 -3.585 1.00 43.12 71 GLU A N 1
ATOM 576 C CA . GLU A 1 71 ? -7.995 4.988 -4.165 1.00 43.12 71 GLU A CA 1
ATOM 577 C C . GLU A 1 71 ? -8.652 6.029 -5.093 1.00 43.12 71 GLU A C 1
ATOM 579 O O . GLU A 1 71 ? -9.292 5.673 -6.080 1.00 43.12 71 GLU A O 1
ATOM 584 N N . GLN A 1 72 ? -8.548 7.312 -4.712 1.00 43.06 72 GLN A N 1
ATOM 585 C CA . GLN A 1 72 ? -9.271 8.473 -5.270 1.00 43.06 72 GLN A CA 1
ATOM 586 C C . GLN A 1 72 ? -10.698 8.740 -4.742 1.00 43.06 72 GLN A C 1
ATOM 588 O O . GLN A 1 72 ? -11.474 9.375 -5.445 1.00 43.06 72 GLN A O 1
ATOM 593 N N . LYS A 1 73 ? -11.000 8.340 -3.494 1.00 51.16 73 LYS A N 1
ATOM 594 C CA . LYS A 1 73 ? -12.107 8.735 -2.577 1.00 51.16 73 LYS A CA 1
ATOM 595 C C . LYS A 1 73 ? -13.554 8.744 -3.102 1.00 51.16 73 LYS A C 1
ATOM 597 O O . LYS A 1 73 ? -14.471 8.887 -2.302 1.00 51.16 73 LYS A O 1
ATOM 602 N N . ASN A 1 74 ? -13.791 8.549 -4.393 1.00 47.84 74 ASN A N 1
ATOM 603 C CA . ASN A 1 74 ? -15.090 8.308 -4.997 1.00 47.84 74 ASN A CA 1
ATOM 604 C C . ASN A 1 74 ? -14.934 7.503 -6.302 1.00 47.84 74 ASN A C 1
ATOM 606 O O . ASN A 1 74 ? -13.854 7.417 -6.888 1.00 47.84 74 ASN A O 1
ATOM 610 N N . ILE A 1 75 ? -16.038 6.931 -6.791 1.00 54.41 75 ILE A N 1
ATOM 611 C CA . ILE A 1 75 ? -16.082 6.184 -8.066 1.00 54.41 75 ILE A CA 1
ATOM 612 C C . ILE A 1 75 ? -15.641 7.072 -9.248 1.00 54.41 75 ILE A C 1
ATOM 614 O O . ILE A 1 75 ? -15.133 6.578 -10.255 1.00 54.41 75 ILE A O 1
ATOM 618 N N . ALA A 1 76 ? -15.789 8.392 -9.109 1.00 50.25 76 ALA A N 1
ATOM 619 C CA . ALA A 1 76 ? -15.448 9.379 -10.124 1.00 50.25 76 ALA A CA 1
ATOM 620 C C . ALA A 1 76 ? -13.949 9.707 -10.211 1.00 50.25 76 ALA A C 1
ATOM 622 O O . ALA A 1 76 ? -13.575 10.500 -11.074 1.00 50.25 76 ALA A O 1
ATOM 623 N N . ARG A 1 77 ? -13.088 9.090 -9.384 1.00 49.31 77 ARG A N 1
ATOM 624 C CA . ARG A 1 77 ? -11.635 9.319 -9.408 1.00 49.31 77 ARG A CA 1
ATOM 625 C C . ARG A 1 77 ? -11.231 10.765 -9.097 1.00 49.31 77 ARG A C 1
ATOM 627 O O . ARG A 1 77 ? -10.189 11.247 -9.541 1.00 49.31 77 ARG A O 1
ATOM 634 N N . THR A 1 78 ? -12.056 11.476 -8.335 1.00 45.91 78 THR A N 1
ATOM 635 C CA . THR A 1 78 ? -11.847 12.886 -7.989 1.00 45.91 78 THR A CA 1
ATOM 636 C C . THR A 1 78 ? -11.682 13.059 -6.486 1.00 45.91 78 THR A C 1
ATOM 638 O O . THR A 1 78 ? -12.455 12.520 -5.702 1.00 45.91 78 THR A O 1
ATOM 641 N N . TYR A 1 79 ? -10.737 13.909 -6.080 1.00 48.22 79 TYR A N 1
ATOM 642 C CA . TYR A 1 79 ? -10.526 14.323 -4.686 1.00 48.22 79 TYR A CA 1
ATOM 643 C C . TYR A 1 79 ? -11.592 15.319 -4.193 1.00 48.22 79 TYR A C 1
ATOM 645 O O . TYR A 1 79 ? -11.266 16.356 -3.618 1.00 48.22 79 TYR A O 1
ATOM 653 N N . THR A 1 80 ? -12.869 15.059 -4.450 1.00 41.72 80 THR A N 1
ATOM 654 C CA . THR A 1 80 ? -13.952 15.900 -3.935 1.00 41.72 80 THR A CA 1
ATOM 655 C C . THR A 1 80 ? -14.338 15.397 -2.557 1.00 41.72 80 THR A C 1
ATOM 657 O O . THR A 1 80 ? -14.945 14.336 -2.423 1.00 41.72 80 THR A O 1
ATOM 660 N N . PHE A 1 81 ? -13.953 16.153 -1.535 1.00 46.72 81 PHE A N 1
ATOM 661 C CA . PHE A 1 81 ? -14.583 16.065 -0.225 1.00 46.72 81 PHE A CA 1
ATOM 662 C C . PHE A 1 81 ? -15.999 16.634 -0.349 1.00 46.72 81 PHE A C 1
ATOM 664 O O . PHE A 1 81 ? -16.211 17.554 -1.143 1.00 46.72 81 PHE A O 1
ATOM 671 N N . ASP A 1 82 ? -16.954 16.063 0.386 1.00 45.75 82 ASP A N 1
ATOM 672 C CA . ASP A 1 82 ? -18.318 16.587 0.462 1.00 45.75 82 ASP A CA 1
ATOM 673 C C . ASP A 1 82 ? -18.272 18.104 0.708 1.00 45.75 82 ASP A C 1
ATOM 675 O O . ASP A 1 82 ? -17.506 18.580 1.548 1.00 45.75 82 ASP A O 1
ATOM 679 N N . SER A 1 83 ? -19.044 18.878 -0.052 1.00 44.09 83 SER A N 1
ATOM 680 C CA . SER A 1 83 ? -19.096 20.336 0.081 1.00 44.09 83 SER A CA 1
ATOM 681 C C . SER A 1 83 ? -19.613 20.794 1.448 1.00 44.09 83 SER A C 1
ATOM 683 O O . SER A 1 83 ? -19.383 21.943 1.822 1.00 44.09 83 SER A O 1
ATOM 685 N N . GLU A 1 84 ? -20.279 19.912 2.200 1.00 46.31 84 GLU A N 1
ATOM 686 C CA . GLU A 1 84 ? -20.671 20.167 3.592 1.00 46.31 84 GLU A CA 1
ATOM 687 C C . GLU A 1 84 ? -19.566 19.847 4.610 1.00 46.31 84 GLU A C 1
ATOM 689 O O . GLU A 1 84 ? -19.700 20.172 5.793 1.00 46.31 84 GLU A O 1
ATOM 694 N N . PHE A 1 85 ? -18.443 19.267 4.171 1.00 44.12 85 PHE A N 1
ATOM 695 C CA . PHE A 1 85 ? -17.260 19.093 5.003 1.00 44.12 85 PHE A CA 1
ATOM 696 C C . PHE A 1 85 ? -16.685 20.475 5.326 1.00 44.12 85 PHE A C 1
ATOM 698 O O . PHE A 1 85 ? -15.874 21.035 4.583 1.00 44.12 85 PHE A O 1
ATOM 705 N N . GLN A 1 86 ? -17.116 21.057 6.448 1.00 37.34 86 GLN A N 1
ATOM 706 C CA . GLN A 1 86 ? -16.467 22.238 6.992 1.00 37.34 86 GLN A CA 1
ATOM 707 C C . GLN A 1 86 ? -15.013 21.864 7.256 1.00 37.34 86 GLN A C 1
ATOM 709 O O . GLN A 1 86 ? -14.717 21.081 8.160 1.00 37.34 86 GLN A O 1
ATOM 714 N N . MET A 1 87 ? -14.095 22.408 6.450 1.00 38.59 87 MET A N 1
ATOM 715 C CA . MET A 1 87 ? -12.679 22.332 6.771 1.00 38.59 87 MET A CA 1
ATOM 716 C C . MET A 1 87 ? -12.522 22.902 8.172 1.00 38.59 87 MET A C 1
ATOM 718 O O . MET A 1 87 ? -12.744 24.093 8.393 1.00 38.59 87 MET A O 1
ATOM 722 N N . SER A 1 88 ? -12.185 22.032 9.123 1.00 41.31 88 SER A N 1
ATOM 723 C CA . SER A 1 88 ? -11.803 22.454 10.457 1.00 41.31 88 SER A CA 1
ATOM 724 C C . SER A 1 88 ? -10.734 23.530 10.292 1.00 41.31 88 SER A C 1
ATOM 726 O O . SER A 1 88 ? -9.648 23.268 9.781 1.00 41.31 88 SER A O 1
ATOM 728 N N . THR A 1 89 ? -11.039 24.759 10.708 1.00 41.53 89 THR A N 1
ATOM 729 C CA . THR A 1 89 ? -10.068 25.865 10.759 1.00 41.53 89 THR A CA 1
ATOM 730 C C . THR A 1 89 ? -9.011 25.633 11.840 1.00 41.53 89 THR A C 1
ATOM 732 O O . THR A 1 89 ? -8.117 26.458 12.038 1.00 41.53 89 THR A O 1
ATOM 735 N N . THR A 1 90 ? -9.083 24.488 12.526 1.00 40.44 90 THR A N 1
ATOM 736 C CA . THR A 1 90 ? -8.042 23.980 13.403 1.00 40.44 90 THR A CA 1
ATOM 737 C C . THR A 1 90 ? -6.850 23.582 12.542 1.00 40.44 90 THR A C 1
ATOM 739 O O . THR A 1 90 ? -6.717 22.442 12.101 1.00 40.44 90 THR A O 1
ATOM 742 N N . TYR A 1 91 ? -5.971 24.551 12.294 1.00 42.44 91 TYR A N 1
ATOM 743 C CA . TYR A 1 91 ? -4.604 24.290 11.867 1.00 42.44 91 TYR A CA 1
ATOM 744 C C . TYR A 1 91 ? -4.042 23.159 12.732 1.00 42.44 91 TYR A C 1
ATOM 746 O O . TYR A 1 91 ? -4.018 23.279 13.959 1.00 42.44 91 TYR A O 1
ATOM 754 N N . VAL A 1 92 ? -3.607 22.064 12.103 1.00 47.16 92 VAL A N 1
ATOM 755 C CA . VAL A 1 92 ? -2.868 20.999 12.787 1.00 47.16 92 VAL A CA 1
ATOM 756 C C . VAL A 1 92 ? -1.611 21.642 13.373 1.00 47.16 92 VAL A C 1
ATOM 758 O O . VAL A 1 92 ? -0.663 21.960 12.659 1.00 47.16 92 VAL A O 1
ATOM 761 N N . ARG A 1 93 ? -1.661 21.937 14.675 1.00 42.25 93 ARG A N 1
ATOM 762 C CA . ARG A 1 93 ? -0.628 22.674 15.418 1.00 42.25 93 ARG A CA 1
ATOM 763 C C . ARG A 1 93 ? 0.393 21.745 16.071 1.00 42.25 93 ARG A C 1
ATOM 765 O O . ARG A 1 93 ? 1.390 22.219 16.604 1.00 42.25 93 ARG A O 1
ATOM 772 N N . GLU A 1 94 ? 0.151 20.440 16.017 1.00 47.41 94 GLU A N 1
ATOM 773 C CA . GLU A 1 94 ? 1.007 19.418 16.602 1.00 47.41 94 GLU A CA 1
ATOM 774 C C . GLU A 1 94 ? 1.579 18.514 15.515 1.00 47.41 94 GLU A C 1
ATOM 776 O O . GLU A 1 94 ? 0.873 17.730 14.883 1.00 47.41 94 GLU A O 1
ATOM 781 N N . SER A 1 95 ? 2.895 18.603 15.325 1.00 45.62 95 SER A N 1
ATOM 782 C CA . SER A 1 95 ? 3.660 17.514 14.735 1.00 45.62 95 SER A CA 1
ATOM 783 C C . SER A 1 95 ? 3.692 16.380 15.758 1.00 45.62 95 SER A C 1
ATOM 785 O O . SER A 1 95 ? 4.459 16.430 16.724 1.00 45.62 95 SER A O 1
ATOM 787 N N . THR A 1 96 ? 2.835 15.377 15.593 1.00 55.25 96 THR A N 1
ATOM 788 C CA . THR A 1 96 ? 2.923 14.169 16.411 1.00 55.25 96 THR A CA 1
ATOM 789 C C . THR A 1 96 ? 4.263 13.473 16.174 1.00 55.25 96 THR A C 1
ATOM 791 O O . THR A 1 96 ? 4.881 13.560 15.110 1.00 55.25 96 THR A O 1
ATOM 794 N N . LYS A 1 97 ? 4.740 12.828 17.240 1.00 58.19 97 LYS A N 1
ATOM 795 C CA . LYS A 1 97 ? 5.991 12.069 17.342 1.00 58.19 97 LYS A CA 1
ATOM 796 C C . LYS A 1 97 ? 6.262 11.266 16.057 1.00 58.19 97 LYS A C 1
ATOM 798 O O . LYS A 1 97 ? 5.368 10.556 15.595 1.00 58.19 97 LYS A O 1
ATOM 803 N N . LYS A 1 98 ? 7.487 11.360 15.504 1.00 58.94 98 LYS A N 1
ATOM 804 C CA . LYS A 1 98 ? 7.929 10.534 14.360 1.00 58.94 98 LYS A CA 1
ATOM 805 C C . LYS A 1 98 ? 7.581 9.083 14.696 1.00 58.94 98 LYS A C 1
ATOM 807 O O . LYS A 1 98 ? 7.992 8.593 15.752 1.00 58.94 98 LYS A O 1
ATOM 812 N N . LEU A 1 99 ? 6.794 8.434 13.836 1.00 58.50 99 LEU A N 1
ATOM 813 C CA . LEU A 1 99 ? 6.530 7.005 13.962 1.00 58.50 99 LEU A CA 1
ATOM 814 C C . LEU A 1 99 ? 7.887 6.294 14.111 1.00 58.50 99 LEU A C 1
ATOM 816 O O . LEU A 1 99 ? 8.820 6.643 13.378 1.00 58.50 99 LEU A O 1
ATOM 820 N N . PRO A 1 100 ? 8.033 5.335 15.041 1.00 55.16 100 PRO A N 1
ATOM 821 C CA . PRO A 1 100 ? 9.207 4.477 15.102 1.00 55.16 100 PRO A CA 1
ATOM 822 C C . PRO A 1 100 ? 9.148 3.514 13.911 1.00 55.16 100 PRO A C 1
ATOM 824 O O . PRO A 1 100 ? 8.838 2.335 14.048 1.00 55.16 100 PRO A O 1
ATOM 827 N N . LEU A 1 101 ? 9.341 4.055 12.713 1.00 60.47 101 LEU A N 1
ATOM 828 C CA . LEU A 1 101 ? 9.471 3.280 11.497 1.00 60.47 101 LEU A CA 1
ATOM 829 C C . LEU A 1 101 ? 10.866 2.671 11.532 1.00 60.47 101 LEU A C 1
ATOM 831 O O . LEU A 1 101 ? 11.852 3.401 11.609 1.00 60.47 101 LEU A O 1
ATOM 835 N N . GLU A 1 102 ? 10.942 1.342 11.507 1.00 57.09 102 GLU A N 1
ATOM 836 C CA . GLU A 1 102 ? 12.221 0.617 11.491 1.00 57.09 102 GLU A CA 1
ATOM 837 C C . GLU A 1 102 ? 13.062 0.941 10.249 1.00 57.09 102 GLU A C 1
ATOM 839 O O . GLU A 1 102 ? 14.274 0.766 10.278 1.00 57.09 102 GLU A O 1
ATOM 844 N N . ASN A 1 103 ? 12.443 1.476 9.190 1.00 56.41 103 ASN A N 1
ATOM 845 C CA . ASN A 1 103 ? 13.112 1.918 7.974 1.00 56.41 103 ASN A CA 1
ATOM 846 C C . ASN A 1 103 ? 12.628 3.324 7.585 1.00 56.41 103 ASN A C 1
ATOM 848 O O . ASN A 1 103 ? 11.427 3.591 7.631 1.00 56.41 103 ASN A O 1
ATOM 852 N N . ASP A 1 104 ? 13.534 4.193 7.116 1.00 55.12 104 ASP A N 1
ATOM 853 C CA . ASP A 1 104 ? 13.243 5.529 6.542 1.00 55.12 104 ASP A CA 1
ATOM 854 C C . ASP A 1 104 ? 12.452 5.461 5.208 1.00 55.12 104 ASP A C 1
ATOM 856 O O . ASP A 1 104 ? 12.504 6.359 4.367 1.00 55.12 104 ASP A O 1
ATOM 860 N N . ALA A 1 105 ? 11.698 4.384 4.986 1.00 57.06 105 ALA A N 1
ATOM 861 C CA . ALA A 1 105 ? 10.777 4.271 3.877 1.00 57.06 105 ALA A CA 1
ATOM 862 C C . ALA A 1 105 ? 9.620 5.251 4.103 1.00 57.06 105 ALA A C 1
ATOM 864 O O . ALA A 1 105 ? 8.810 5.087 5.018 1.00 57.06 105 ALA A O 1
ATOM 865 N N . HIS A 1 106 ? 9.538 6.270 3.248 1.00 58.22 106 HIS A N 1
ATOM 866 C CA . HIS A 1 106 ? 8.315 7.039 3.068 1.00 58.22 106 HIS A CA 1
ATOM 867 C C . HIS A 1 106 ? 7.207 6.048 2.698 1.00 58.22 106 HIS A C 1
ATOM 869 O O . HIS A 1 106 ? 7.320 5.434 1.635 1.00 58.22 106 HIS A O 1
ATOM 875 N N . PRO A 1 107 ? 6.182 5.838 3.546 1.00 63.56 107 PRO A N 1
ATOM 876 C CA . PRO A 1 107 ? 5.098 4.945 3.182 1.00 63.56 107 PRO A CA 1
ATOM 877 C C . PRO A 1 107 ? 4.418 5.584 1.968 1.00 63.56 107 PRO A C 1
ATOM 879 O O . PRO A 1 107 ? 3.947 6.716 2.090 1.00 63.56 107 PRO A O 1
ATOM 882 N N . PRO A 1 108 ? 4.430 4.932 0.793 1.00 63.44 108 PRO A N 1
ATOM 883 C CA . PRO A 1 108 ? 3.979 5.561 -0.442 1.00 63.44 108 PRO A CA 1
ATOM 884 C C . PRO A 1 108 ? 2.480 5.868 -0.427 1.00 63.44 108 PRO A C 1
ATOM 886 O O . PRO A 1 108 ? 2.021 6.664 -1.242 1.00 63.44 108 PRO A O 1
ATOM 889 N N . ILE A 1 109 ? 1.719 5.223 0.464 1.00 64.38 109 ILE A N 1
ATOM 890 C CA . ILE A 1 109 ? 0.264 5.239 0.422 1.00 64.38 109 ILE A CA 1
ATOM 891 C C . ILE A 1 109 ? -0.313 5.198 1.842 1.00 64.38 109 ILE A C 1
ATOM 893 O O . ILE A 1 109 ? 0.115 4.400 2.687 1.00 64.38 109 ILE A O 1
ATOM 897 N N . TRP A 1 110 ? -1.281 6.082 2.088 1.00 81.19 110 TRP A N 1
ATOM 898 C CA . TRP A 1 110 ? -2.008 6.210 3.348 1.00 81.19 110 TRP A CA 1
ATOM 899 C C . TRP A 1 110 ? -3.508 6.160 3.091 1.00 81.19 110 TRP A C 1
ATOM 901 O O . TRP A 1 110 ? -3.995 6.817 2.170 1.00 81.19 110 TRP A O 1
ATOM 911 N N . ASP A 1 111 ? -4.226 5.435 3.941 1.00 89.50 111 ASP A N 1
ATOM 912 C CA . ASP A 1 111 ? -5.686 5.503 4.024 1.00 89.50 111 ASP A CA 1
ATOM 913 C C . ASP A 1 111 ? -6.129 5.566 5.496 1.00 89.50 111 ASP A C 1
ATOM 915 O O . ASP A 1 111 ? -5.307 5.414 6.406 1.00 89.50 111 ASP A O 1
ATOM 919 N N . SER A 1 112 ? -7.403 5.833 5.765 1.00 90.50 112 SER A N 1
ATOM 920 C CA . SER A 1 112 ? -7.929 6.017 7.123 1.00 90.50 112 SER A CA 1
ATOM 921 C C . SER A 1 112 ? -9.380 5.574 7.248 1.00 90.50 112 SER A C 1
ATOM 923 O O . SER A 1 112 ? -10.130 5.651 6.285 1.00 90.50 112 SER A O 1
ATOM 925 N N . ASP A 1 113 ? -9.791 5.201 8.455 1.00 90.12 113 ASP A N 1
ATOM 926 C CA . ASP A 1 113 ? -11.195 4.994 8.837 1.00 90.12 113 ASP A CA 1
ATOM 927 C C . ASP A 1 113 ? -11.511 5.751 10.144 1.00 90.12 113 ASP A C 1
ATOM 929 O O . ASP A 1 113 ? -10.718 6.585 10.591 1.00 90.12 113 ASP A O 1
ATOM 933 N N . GLU A 1 114 ? -12.647 5.446 10.783 1.00 89.12 114 GLU A N 1
ATOM 934 C CA . GLU A 1 114 ? -13.017 6.015 12.085 1.00 89.12 114 GLU A CA 1
ATOM 935 C C . GLU A 1 114 ? -12.078 5.664 13.261 1.00 89.12 114 GLU A C 1
ATOM 937 O O . GLU A 1 114 ? -12.126 6.337 14.289 1.00 89.12 114 GLU A O 1
ATOM 942 N N . ASP A 1 115 ? -11.212 4.657 13.126 1.00 89.50 115 ASP A N 1
ATOM 943 C CA . ASP A 1 115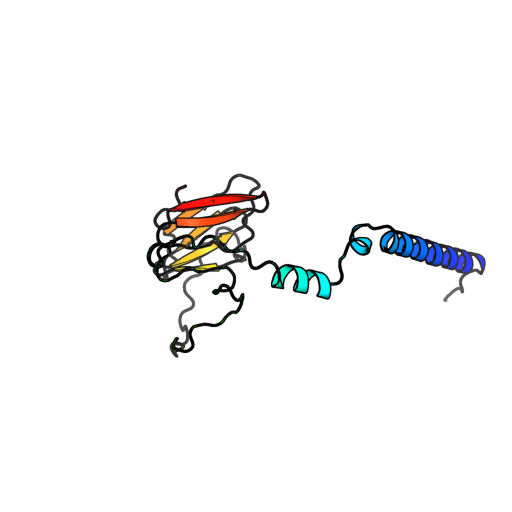 ? -10.363 4.111 14.193 1.00 89.50 115 ASP A CA 1
ATOM 944 C C . ASP A 1 115 ? -8.872 4.466 14.044 1.00 89.50 115 ASP A C 1
ATOM 946 O O . ASP A 1 115 ? -8.073 4.216 14.958 1.00 89.50 115 ASP A O 1
ATOM 950 N N . GLY A 1 116 ? -8.469 5.027 12.900 1.00 91.94 116 GLY A N 1
ATOM 951 C CA . GLY A 1 116 ? -7.129 5.567 12.677 1.00 91.94 116 GLY A CA 1
ATOM 952 C C . GLY A 1 116 ? -6.570 5.324 11.277 1.00 91.94 116 GLY A C 1
ATOM 953 O O . GLY A 1 116 ? -7.307 5.182 10.302 1.00 91.94 116 GLY A O 1
ATOM 954 N N . PHE A 1 117 ? -5.243 5.269 11.171 1.00 92.19 117 PHE A N 1
ATOM 955 C CA . PHE A 1 117 ? -4.527 5.290 9.894 1.00 92.19 117 PHE A CA 1
ATOM 956 C C . PHE A 1 117 ? -4.027 3.914 9.458 1.00 92.19 117 PHE A C 1
ATOM 958 O O . PHE A 1 117 ? -3.703 3.054 10.282 1.00 92.19 117 PHE A O 1
ATOM 965 N N . TYR A 1 118 ? -3.922 3.745 8.145 1.00 93.00 118 TYR A N 1
ATOM 966 C CA . TYR A 1 118 ? -3.304 2.617 7.467 1.00 93.00 118 TYR A CA 1
ATOM 967 C C . TYR A 1 118 ? -2.065 3.087 6.715 1.00 93.00 118 TYR A C 1
ATOM 969 O O . TYR A 1 118 ? -2.142 3.985 5.879 1.00 93.00 118 TYR A O 1
ATOM 977 N N . TYR A 1 119 ? -0.936 2.438 6.981 1.00 91.75 119 TYR A N 1
ATOM 978 C CA . TYR A 1 119 ? 0.321 2.657 6.277 1.00 91.75 119 TYR A CA 1
ATOM 979 C C . TYR A 1 119 ? 0.684 1.396 5.509 1.00 91.75 119 TYR A C 1
ATOM 981 O O . TYR A 1 119 ? 0.852 0.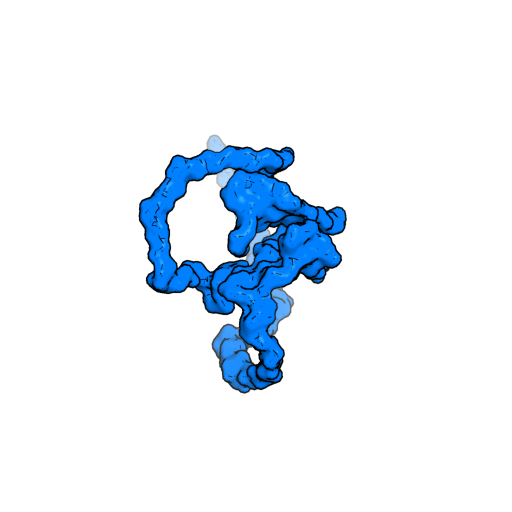334 6.112 1.00 91.75 119 TYR A O 1
ATOM 989 N N . THR A 1 120 ? 0.833 1.503 4.193 1.00 89.50 120 THR A N 1
ATOM 990 C CA . THR A 1 120 ? 1.354 0.400 3.379 1.00 89.50 120 THR A CA 1
ATOM 991 C C . THR A 1 120 ? 2.830 0.604 3.087 1.00 89.50 120 THR A C 1
ATOM 993 O O . THR A 1 120 ? 3.258 1.695 2.711 1.00 89.50 120 THR A O 1
ATOM 996 N N . TYR A 1 121 ? 3.578 -0.480 3.182 1.00 88.81 121 TYR A N 1
ATOM 997 C CA . TYR A 1 121 ? 4.950 -0.645 2.726 1.00 88.81 121 TYR A CA 1
ATOM 998 C C . TYR A 1 121 ? 4.981 -1.762 1.684 1.00 88.81 121 TYR A C 1
ATOM 1000 O O . TYR A 1 121 ? 3.987 -2.478 1.552 1.00 88.81 121 TYR A O 1
ATOM 1008 N N . PRO A 1 122 ? 6.109 -1.964 0.980 1.00 90.12 122 PRO A N 1
ATOM 1009 C CA . PRO A 1 122 ? 6.239 -3.064 0.038 1.00 90.12 122 PRO A CA 1
ATOM 1010 C C . PRO A 1 122 ? 5.762 -4.406 0.598 1.00 90.12 122 PRO A C 1
ATOM 1012 O O . PRO A 1 122 ? 5.038 -5.110 -0.077 1.00 90.12 122 PRO A O 1
ATOM 1015 N N . ASP A 1 123 ? 6.087 -4.753 1.833 1.00 90.31 123 ASP A N 1
ATOM 1016 C CA . ASP A 1 123 ? 5.864 -6.093 2.375 1.00 90.31 123 ASP A CA 1
ATOM 1017 C C . ASP A 1 123 ? 4.952 -6.126 3.612 1.00 90.31 123 ASP A C 1
ATOM 1019 O O . ASP A 1 123 ? 4.677 -7.192 4.163 1.00 90.31 123 ASP A O 1
ATOM 1023 N N . GLN A 1 124 ? 4.447 -4.970 4.049 1.00 91.88 124 GLN A N 1
ATOM 1024 C CA . GLN A 1 124 ? 3.632 -4.876 5.257 1.00 91.88 124 GLN A CA 1
ATOM 1025 C C . GLN A 1 124 ? 2.541 -3.806 5.173 1.00 91.88 124 GLN A C 1
ATOM 1027 O O . GLN A 1 124 ? 2.709 -2.746 4.572 1.00 91.88 124 GLN A O 1
ATOM 1032 N N . LEU A 1 125 ? 1.433 -4.069 5.856 1.00 93.44 125 LEU A N 1
ATOM 1033 C CA . LEU A 1 125 ? 0.372 -3.115 6.157 1.00 93.44 125 LEU A CA 1
ATOM 1034 C C . LEU A 1 125 ? 0.342 -2.887 7.669 1.00 93.44 125 LEU A C 1
ATOM 1036 O O . LEU A 1 125 ? 0.257 -3.842 8.439 1.00 93.44 125 LEU A O 1
ATOM 1040 N N . ILE A 1 126 ? 0.372 -1.632 8.106 1.00 94.25 126 ILE A N 1
ATOM 1041 C CA . ILE A 1 126 ? 0.344 -1.256 9.523 1.00 94.25 126 ILE A CA 1
ATOM 1042 C C . ILE A 1 126 ? -0.911 -0.434 9.806 1.00 94.25 126 ILE A C 1
ATOM 1044 O O . ILE A 1 126 ? -1.168 0.549 9.115 1.00 94.25 126 ILE A O 1
ATOM 1048 N N . LYS A 1 127 ? -1.650 -0.799 10.860 1.00 95.06 127 LYS A N 1
ATOM 1049 C CA . LYS A 1 127 ? -2.736 0.011 11.426 1.00 95.06 127 LYS A CA 1
ATOM 1050 C C . LYS A 1 127 ? -2.249 0.755 12.662 1.00 95.06 127 LYS A C 1
ATOM 1052 O O . LYS A 1 127 ? -1.677 0.141 13.570 1.00 95.06 127 LYS A O 1
ATOM 1057 N N . THR A 1 128 ? -2.562 2.042 12.754 1.00 93.69 128 THR A N 1
ATOM 1058 C CA . THR A 1 128 ? -2.399 2.836 13.980 1.00 93.69 128 THR A CA 1
ATOM 1059 C C . THR A 1 128 ? -3.712 3.484 14.403 1.00 93.69 128 THR A C 1
ATOM 1061 O O . THR A 1 128 ? -4.651 3.564 13.615 1.00 93.69 128 THR A O 1
ATOM 1064 N N . ASN A 1 129 ? -3.779 3.968 15.645 1.00 92.81 129 ASN A N 1
ATOM 1065 C CA . ASN A 1 129 ? -4.784 4.960 16.042 1.00 92.81 129 ASN A CA 1
ATOM 1066 C C . ASN A 1 129 ? -4.376 6.380 15.588 1.00 92.81 129 ASN A C 1
ATOM 1068 O O . ASN A 1 129 ? -3.297 6.574 15.018 1.00 92.81 129 ASN A O 1
ATOM 1072 N N . PHE A 1 130 ? -5.2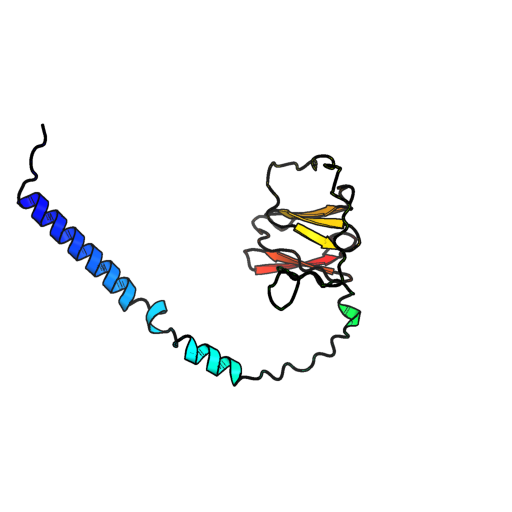16 7.382 15.872 1.00 87.44 130 PHE A N 1
ATOM 1073 C CA . PHE A 1 130 ? -4.932 8.796 15.569 1.00 87.44 130 PHE A CA 1
ATOM 1074 C C . PHE A 1 130 ? -3.749 9.388 16.351 1.00 87.44 130 PHE A C 1
ATOM 1076 O O . PHE A 1 130 ? -3.183 10.399 15.945 1.00 87.44 130 PHE A O 1
ATOM 1083 N N . SER A 1 131 ? -3.344 8.746 17.448 1.00 87.00 131 SER A N 1
ATOM 1084 C CA . SER A 1 131 ? -2.151 9.094 18.227 1.00 87.00 131 SER A CA 1
ATOM 1085 C C . SER A 1 131 ? -0.879 8.404 17.713 1.00 87.00 131 SER A C 1
ATOM 1087 O O . SER A 1 131 ? 0.162 8.497 18.362 1.00 87.00 131 SER A O 1
ATOM 1089 N N . ASN A 1 132 ? -0.941 7.737 16.552 1.00 83.50 132 ASN A N 1
ATOM 1090 C CA . ASN A 1 132 ? 0.155 6.982 15.934 1.00 83.50 132 ASN A CA 1
ATOM 1091 C C . ASN A 1 132 ? 0.646 5.767 16.747 1.00 83.50 132 ASN A C 1
ATOM 1093 O O . ASN A 1 132 ? 1.753 5.271 16.535 1.00 83.50 132 ASN A O 1
ATOM 1097 N N . GLU A 1 133 ? -0.178 5.232 17.646 1.00 88.88 133 GLU A N 1
ATOM 1098 C CA . GLU A 1 133 ? 0.105 3.974 18.336 1.00 88.88 133 GLU A CA 1
ATOM 1099 C C . GLU A 1 133 ? -0.302 2.789 17.456 1.00 88.88 133 GLU A C 1
ATOM 1101 O O . GLU A 1 133 ? -1.434 2.713 16.968 1.00 88.88 133 GLU A O 1
ATOM 1106 N N . LYS A 1 134 ? 0.624 1.845 17.256 1.00 93.00 134 LYS A N 1
ATOM 1107 C CA . LYS A 1 134 ? 0.413 0.637 16.447 1.00 93.00 134 LYS A CA 1
ATOM 1108 C C . LYS A 1 134 ? -0.656 -0.257 17.083 1.00 93.00 134 LYS A C 1
ATOM 1110 O O . LYS A 1 134 ? -0.477 -0.741 18.196 1.00 93.00 134 LYS A O 1
ATOM 1115 N N . LYS A 1 135 ? -1.734 -0.517 16.340 1.00 95.31 135 LYS A N 1
ATOM 1116 C CA . LYS A 1 135 ? -2.817 -1.441 16.718 1.00 95.31 135 LYS A CA 1
ATOM 1117 C C . LYS A 1 135 ? -2.477 -2.870 16.304 1.00 95.31 135 LYS A C 1
ATOM 1119 O O . LYS A 1 135 ? -2.523 -3.784 17.119 1.00 95.31 135 LYS A O 1
ATOM 1124 N N . TRP A 1 136 ? -2.109 -3.049 15.038 1.00 97.12 136 TRP A N 1
ATOM 1125 C CA . TRP A 1 136 ? -1.703 -4.330 14.463 1.00 97.12 136 TRP A CA 1
ATOM 1126 C C . TRP A 1 136 ? -0.887 -4.105 13.184 1.00 97.12 136 TRP A C 1
ATOM 1128 O O . TRP A 1 136 ? -0.783 -2.985 12.677 1.00 97.12 136 TRP A O 1
ATOM 1138 N N . PHE A 1 137 ? -0.269 -5.169 12.674 1.00 95.19 137 PHE A N 1
ATOM 1139 C CA . PHE A 1 137 ? 0.332 -5.188 11.342 1.00 95.19 137 PHE A CA 1
ATOM 1140 C C . PHE A 1 137 ? 0.081 -6.530 10.665 1.00 95.19 137 PHE A C 1
ATOM 1142 O O . PHE A 1 137 ? -0.143 -7.538 11.335 1.00 95.19 137 PHE A O 1
ATOM 1149 N N . PHE A 1 138 ? 0.146 -6.516 9.344 1.00 95.25 138 PHE A N 1
ATOM 1150 C CA . PHE A 1 138 ? 0.085 -7.684 8.490 1.00 95.25 138 PHE A CA 1
ATOM 1151 C C . PHE A 1 138 ? 1.313 -7.692 7.584 1.00 95.25 138 PHE A C 1
ATOM 1153 O O . PHE A 1 138 ? 1.653 -6.657 7.016 1.00 95.25 138 PHE A O 1
ATOM 1160 N N . GLN A 1 139 ? 1.954 -8.848 7.451 1.00 94.88 139 GLN A N 1
ATOM 1161 C CA . GLN A 1 139 ? 3.103 -9.061 6.577 1.00 94.88 139 GLN A CA 1
ATOM 1162 C C . GLN A 1 139 ? 2.657 -9.932 5.399 1.00 94.88 139 GLN A C 1
ATOM 1164 O O . GLN A 1 139 ? 2.071 -10.998 5.611 1.00 94.88 139 GLN A O 1
ATOM 1169 N N . THR A 1 140 ? 2.932 -9.498 4.171 1.00 92.38 140 THR A N 1
ATOM 1170 C CA . THR A 1 140 ? 2.696 -10.318 2.977 1.00 92.38 140 THR A CA 1
ATOM 1171 C C . THR A 1 140 ? 3.711 -11.459 2.894 1.00 92.38 140 THR A C 1
ATOM 1173 O O . THR A 1 140 ? 4.694 -11.521 3.637 1.00 92.38 140 THR A O 1
ATOM 1176 N N . GLN A 1 141 ? 3.485 -12.405 1.983 1.00 89.94 141 GLN A N 1
ATOM 1177 C CA . GLN A 1 141 ? 4.506 -13.407 1.691 1.00 89.94 141 GLN A CA 1
ATOM 1178 C C . GLN A 1 141 ? 5.779 -12.751 1.132 1.00 89.94 141 GLN A C 1
ATOM 1180 O O . GLN A 1 141 ? 5.775 -11.630 0.622 1.00 89.94 141 GLN A O 1
ATOM 1185 N N . LYS A 1 142 ? 6.907 -13.458 1.226 1.00 81.06 142 LYS A N 1
ATOM 1186 C CA . LYS A 1 142 ? 8.175 -12.977 0.670 1.00 81.06 142 LYS A CA 1
ATOM 1187 C C . LYS A 1 142 ? 7.999 -12.715 -0.834 1.00 81.06 142 LYS A C 1
ATOM 1189 O O . LYS A 1 142 ? 7.446 -13.560 -1.523 1.00 81.06 142 LYS A O 1
ATOM 1194 N N . GLU A 1 143 ? 8.482 -11.565 -1.311 1.00 82.38 143 GLU A N 1
ATOM 1195 C CA . GLU A 1 143 ? 8.385 -11.089 -2.712 1.00 82.38 143 GLU A CA 1
ATOM 1196 C C . GLU A 1 143 ? 7.010 -10.543 -3.146 1.00 82.38 143 GLU A C 1
ATOM 1198 O O . GLU A 1 143 ? 6.880 -10.021 -4.257 1.00 82.38 143 GLU A O 1
ATOM 1203 N N . ASP A 1 144 ? 6.008 -10.546 -2.264 1.00 87.38 144 ASP A N 1
ATOM 1204 C CA . ASP A 1 144 ? 4.700 -9.953 -2.534 1.00 87.38 144 ASP A CA 1
ATOM 1205 C C . ASP A 1 144 ? 4.677 -8.469 -2.172 1.00 87.38 144 ASP A C 1
ATOM 1207 O O . ASP A 1 144 ? 4.479 -8.086 -1.020 1.00 87.38 144 ASP A O 1
ATOM 1211 N N . THR A 1 145 ? 4.867 -7.625 -3.186 1.00 89.56 145 THR A N 1
ATOM 1212 C CA . THR A 1 145 ? 4.882 -6.171 -3.006 1.00 89.56 145 THR A CA 1
ATOM 1213 C C . THR A 1 145 ? 3.471 -5.576 -3.020 1.00 89.56 145 THR A C 1
ATOM 1215 O O . THR A 1 145 ? 2.790 -5.688 -4.040 1.00 89.56 145 THR A O 1
ATOM 1218 N N . ILE A 1 146 ? 3.041 -4.902 -1.953 1.00 90.38 146 ILE A N 1
ATOM 1219 C CA . ILE A 1 146 ? 1.844 -4.050 -1.926 1.00 90.38 146 ILE A CA 1
ATOM 1220 C C . ILE A 1 146 ? 2.139 -2.792 -2.748 1.00 90.38 146 ILE A C 1
ATOM 1222 O O . ILE A 1 146 ? 3.125 -2.098 -2.500 1.00 90.38 146 ILE A O 1
ATOM 1226 N N . LEU A 1 147 ? 1.299 -2.513 -3.746 1.00 82.88 147 LEU A N 1
ATOM 1227 C CA . LEU A 1 147 ? 1.486 -1.378 -4.661 1.00 82.88 147 LEU A CA 1
ATOM 1228 C C . LEU A 1 147 ? 0.363 -0.344 -4.621 1.00 82.88 147 LEU A C 1
ATOM 1230 O O . LEU A 1 147 ? 0.557 0.744 -5.150 1.00 82.88 147 LEU A O 1
ATOM 1234 N N . ASN A 1 148 ? -0.778 -0.675 -4.018 1.00 83.50 148 ASN A N 1
ATOM 1235 C CA . ASN A 1 148 ? -1.993 0.137 -4.078 1.00 83.50 148 ASN A CA 1
ATOM 1236 C C . ASN A 1 148 ? -2.511 0.441 -2.668 1.00 83.50 148 ASN A C 1
ATOM 1238 O O . ASN A 1 148 ? -2.184 -0.280 -1.717 1.00 83.50 148 ASN A O 1
ATOM 1242 N N . SER A 1 149 ? -3.357 1.469 -2.552 1.00 86.31 149 SER A N 1
ATOM 1243 C CA . SER A 1 149 ? -4.107 1.736 -1.320 1.00 86.31 149 SER A CA 1
ATOM 1244 C C . SER A 1 149 ? -4.942 0.522 -0.911 1.00 86.31 149 SER A C 1
ATOM 1246 O O . SER A 1 149 ? -5.468 -0.179 -1.783 1.00 86.31 149 SER A O 1
ATOM 1248 N N . PRO A 1 150 ? -5.110 0.269 0.399 1.00 91.00 150 PRO A N 1
ATOM 1249 C CA . PRO A 1 150 ? -6.110 -0.684 0.849 1.00 91.00 150 PRO A CA 1
ATOM 1250 C C . PRO A 1 150 ? -7.511 -0.206 0.446 1.00 91.00 150 PRO A C 1
ATOM 1252 O O . PRO A 1 150 ? -7.774 0.989 0.395 1.00 91.00 150 PRO A O 1
ATOM 1255 N N . ILE A 1 151 ? -8.419 -1.145 0.195 1.00 92.62 151 ILE A N 1
ATOM 1256 C CA . ILE A 1 151 ? -9.856 -0.865 0.117 1.00 92.62 151 ILE A CA 1
ATOM 1257 C C . ILE A 1 151 ? -10.440 -1.207 1.478 1.00 92.62 151 ILE A C 1
ATOM 1259 O O . ILE A 1 151 ? -10.401 -2.371 1.887 1.00 92.62 151 ILE A O 1
ATOM 1263 N N . ILE A 1 152 ? -10.959 -0.208 2.184 1.00 92.31 152 ILE A N 1
ATOM 1264 C CA . ILE A 1 152 ? -11.485 -0.373 3.540 1.00 92.31 152 ILE A CA 1
ATOM 1265 C C . ILE A 1 152 ? -13.007 -0.486 3.469 1.00 92.31 152 ILE A C 1
ATOM 1267 O O . ILE A 1 152 ? -13.680 0.422 2.990 1.00 92.31 152 ILE A O 1
ATOM 1271 N N . GLY A 1 153 ? -13.545 -1.610 3.942 1.00 90.19 153 GLY A N 1
ATOM 1272 C CA . GLY A 1 153 ? -14.972 -1.789 4.193 1.00 90.19 153 GLY A CA 1
ATOM 1273 C C . GLY A 1 153 ? -15.281 -1.826 5.690 1.00 90.19 153 GLY A C 1
ATOM 1274 O O . GLY A 1 153 ? -14.398 -1.702 6.538 1.00 90.19 153 GLY A O 1
ATOM 1275 N N . SER A 1 154 ? -16.549 -2.064 6.022 1.00 89.19 154 SER A N 1
ATOM 1276 C CA . SER A 1 154 ? -17.050 -2.107 7.403 1.00 89.19 154 SER A CA 1
ATOM 1277 C C . SER A 1 154 ? -16.269 -3.075 8.311 1.00 89.19 154 SER A C 1
ATOM 1279 O O . SER A 1 154 ? -15.734 -2.671 9.344 1.00 89.19 154 SER A O 1
ATOM 1281 N N . LYS A 1 155 ? -16.173 -4.349 7.909 1.00 94.56 155 LYS A N 1
ATOM 1282 C CA . LYS A 1 155 ? -15.569 -5.447 8.695 1.00 94.56 155 LYS A CA 1
ATOM 1283 C C . LYS A 1 155 ? -14.200 -5.903 8.189 1.00 94.56 155 LYS A C 1
ATOM 1285 O O . LYS A 1 155 ? -13.384 -6.425 8.956 1.00 94.56 155 LYS A O 1
ATOM 1290 N N . TYR A 1 156 ? -13.964 -5.743 6.893 1.00 95.94 156 TYR A N 1
ATOM 1291 C CA . TYR A 1 156 ? -12.780 -6.240 6.207 1.00 95.94 156 TYR A CA 1
ATOM 1292 C C . TYR A 1 156 ? -12.106 -5.120 5.435 1.00 95.94 156 TYR A C 1
ATOM 1294 O O . TYR A 1 156 ? -12.760 -4.179 4.996 1.00 95.94 156 TYR A O 1
ATOM 1302 N N . LEU A 1 157 ? -10.811 -5.278 5.214 1.00 95.25 157 LEU A N 1
ATOM 1303 C CA . LEU A 1 157 ? -10.057 -4.497 4.249 1.00 95.25 157 LEU A CA 1
ATOM 1304 C C . LEU A 1 157 ? -9.372 -5.427 3.255 1.00 95.25 157 LEU A C 1
ATOM 1306 O O . LEU A 1 157 ? -9.110 -6.597 3.555 1.00 95.25 157 LEU A O 1
ATOM 1310 N N . PHE A 1 158 ? -9.074 -4.893 2.080 1.00 94.75 158 PHE A N 1
ATOM 1311 C CA . PHE A 1 158 ? -8.456 -5.634 0.996 1.00 94.75 158 PHE A CA 1
ATOM 1312 C C . PHE A 1 158 ? -7.182 -4.940 0.545 1.00 94.75 158 PHE A C 1
ATOM 1314 O O . PHE A 1 158 ? -7.182 -3.732 0.326 1.00 94.75 158 PHE A O 1
ATOM 1321 N N . ILE A 1 159 ? -6.111 -5.709 0.373 1.00 93.88 159 ILE A N 1
ATOM 1322 C CA . ILE A 1 159 ? -4.869 -5.236 -0.245 1.00 93.88 159 ILE A CA 1
ATOM 1323 C C . ILE A 1 159 ? -4.520 -6.130 -1.426 1.00 93.88 159 ILE A C 1
ATOM 1325 O O . ILE A 1 159 ? -4.658 -7.352 -1.357 1.00 93.88 159 ILE A O 1
ATOM 1329 N N . SER A 1 160 ? -4.057 -5.517 -2.510 1.00 92.50 160 SER A N 1
ATOM 1330 C CA . SER A 1 160 ? -3.583 -6.221 -3.700 1.00 92.50 160 SER A CA 1
ATOM 1331 C C . SER A 1 160 ? -2.069 -6.115 -3.827 1.00 92.50 160 SER A C 1
ATOM 1333 O O . SER A 1 160 ? -1.502 -5.046 -3.576 1.00 92.50 160 SER A O 1
ATOM 1335 N N . THR A 1 161 ? -1.421 -7.181 -4.286 1.00 92.06 161 THR A N 1
ATOM 1336 C CA . THR A 1 161 ? 0.025 -7.195 -4.534 1.00 92.06 161 THR A CA 1
ATOM 1337 C C . THR A 1 161 ? 0.361 -7.186 -6.017 1.00 92.06 161 THR A C 1
ATOM 1339 O O . THR A 1 161 ? -0.460 -7.509 -6.877 1.00 92.06 161 THR A O 1
ATOM 1342 N N . LYS A 1 162 ? 1.619 -6.857 -6.320 1.00 90.12 162 LYS A N 1
ATOM 1343 C CA . LYS A 1 162 ? 2.199 -6.893 -7.667 1.00 90.12 162 LYS A CA 1
ATOM 1344 C C . LYS A 1 162 ? 2.026 -8.246 -8.365 1.00 90.12 162 LYS A C 1
ATOM 1346 O O . LYS A 1 162 ? 1.909 -8.284 -9.586 1.00 90.12 162 LYS A O 1
ATOM 1351 N N . ASN A 1 163 ? 2.005 -9.335 -7.599 1.00 89.00 163 ASN A N 1
ATOM 1352 C CA . ASN A 1 163 ? 1.913 -10.698 -8.124 1.00 89.00 163 ASN A CA 1
ATOM 1353 C C . ASN A 1 163 ? 0.460 -11.163 -8.329 1.00 89.00 163 ASN A C 1
ATOM 1355 O O . ASN A 1 163 ? 0.230 -12.316 -8.680 1.00 89.00 163 ASN A O 1
ATOM 1359 N N . GLY A 1 164 ? -0.523 -10.276 -8.133 1.00 89.44 164 GLY A N 1
ATOM 1360 C CA . GLY A 1 164 ? -1.937 -10.566 -8.366 1.00 89.44 164 GLY A CA 1
ATOM 1361 C C . GLY A 1 164 ? -2.658 -11.216 -7.185 1.00 89.44 164 GLY A C 1
ATOM 1362 O O . GLY A 1 164 ? -3.810 -11.620 -7.338 1.00 89.44 164 GLY A O 1
ATOM 1363 N N . PHE A 1 165 ? -2.029 -11.302 -6.007 1.00 92.31 165 PHE A N 1
ATOM 1364 C CA . PHE A 1 165 ? -2.718 -11.748 -4.797 1.00 92.31 165 PHE A CA 1
ATOM 1365 C C . PHE A 1 165 ? -3.593 -10.635 -4.228 1.00 92.31 165 PHE A C 1
ATOM 1367 O O . PHE A 1 165 ? -3.202 -9.466 -4.212 1.00 92.31 165 PHE A O 1
ATOM 1374 N N . VAL A 1 166 ? -4.763 -11.022 -3.718 1.00 93.62 166 VAL A N 1
ATOM 1375 C CA . VAL A 1 166 ? -5.653 -10.155 -2.944 1.00 93.62 166 VAL A CA 1
ATOM 1376 C C . VAL A 1 166 ? -5.792 -10.748 -1.552 1.00 93.62 166 VAL A C 1
ATOM 1378 O O . VAL A 1 166 ? -6.320 -11.848 -1.389 1.00 93.62 166 VAL A O 1
ATOM 1381 N N . TYR A 1 167 ? -5.323 -10.016 -0.550 1.00 94.25 167 TYR A N 1
ATOM 1382 C CA . TYR A 1 167 ? -5.483 -10.393 0.846 1.00 94.25 167 TYR A CA 1
ATOM 1383 C C . TYR A 1 167 ? -6.731 -9.720 1.401 1.00 94.25 167 TYR A C 1
ATOM 1385 O O . TYR A 1 167 ? -6.882 -8.503 1.295 1.00 94.25 167 TYR A O 1
ATOM 1393 N N . LYS A 1 168 ? -7.611 -10.518 2.004 1.00 96.69 168 LYS A N 1
ATOM 1394 C CA . LYS A 1 168 ? -8.755 -10.055 2.788 1.00 96.69 168 LYS A CA 1
ATOM 1395 C C . LYS A 1 168 ? -8.353 -10.114 4.252 1.00 96.69 168 LYS A C 1
ATOM 1397 O O . LYS A 1 168 ? -8.014 -11.188 4.727 1.00 96.69 168 LYS A O 1
ATOM 1402 N N . LEU A 1 169 ? -8.379 -8.983 4.943 1.00 96.88 169 LEU A N 1
ATOM 1403 C CA . LEU A 1 169 ? -7.963 -8.887 6.339 1.00 96.88 169 LEU A CA 1
ATOM 1404 C C . LEU A 1 169 ? -9.115 -8.373 7.196 1.00 96.88 169 LEU A C 1
ATOM 1406 O O . LEU A 1 169 ? -9.856 -7.479 6.788 1.00 96.88 169 LEU A O 1
ATOM 1410 N N . HIS A 1 170 ? -9.270 -8.916 8.397 1.00 97.06 170 HIS A N 1
ATOM 1411 C CA . HIS A 1 170 ? -10.171 -8.377 9.407 1.00 97.06 170 HIS A CA 1
ATOM 1412 C C . HIS A 1 170 ? -9.687 -6.994 9.858 1.00 97.06 170 HIS A C 1
ATOM 1414 O O . HIS A 1 170 ? -8.557 -6.853 10.330 1.00 97.06 170 HIS A O 1
ATOM 1420 N N . LYS A 1 171 ? -10.559 -5.981 9.771 1.00 94.75 171 LYS A N 1
ATOM 1421 C CA . LYS A 1 171 ? -10.218 -4.577 10.067 1.00 94.75 171 LYS A CA 1
ATOM 1422 C C . LYS A 1 171 ? -9.686 -4.379 11.491 1.00 94.75 171 LYS A C 1
ATOM 1424 O O . LYS A 1 171 ? -8.747 -3.620 11.717 1.00 94.75 171 LYS A O 1
ATOM 1429 N N . GLU A 1 172 ? -10.263 -5.108 12.442 1.00 95.75 172 GLU A N 1
ATOM 1430 C CA . GLU A 1 172 ? -9.972 -4.975 13.873 1.00 95.75 172 GLU A CA 1
ATOM 1431 C C . GLU A 1 172 ? -8.610 -5.545 14.283 1.00 95.75 172 GLU A C 1
ATOM 1433 O O . GLU A 1 172 ? -7.997 -5.047 15.225 1.00 95.75 172 GLU A O 1
ATOM 1438 N N . ASN A 1 173 ? -8.135 -6.601 13.614 1.00 96.44 173 ASN A N 1
ATOM 1439 C CA . ASN A 1 173 ? -6.996 -7.387 14.102 1.00 96.44 173 ASN A CA 1
ATOM 1440 C C . ASN A 1 173 ? -5.964 -7.785 13.034 1.00 96.44 173 ASN A C 1
ATOM 1442 O O . ASN A 1 173 ? -4.971 -8.423 13.382 1.00 96.44 173 ASN A O 1
ATOM 1446 N N . GLY A 1 174 ? -6.181 -7.440 11.762 1.00 95.12 174 GLY A N 1
ATOM 1447 C CA . GLY A 1 174 ? -5.242 -7.705 10.671 1.00 95.12 174 GLY A CA 1
ATOM 1448 C C . GLY A 1 174 ? -5.080 -9.181 10.294 1.00 95.12 174 GLY A C 1
ATOM 1449 O O . GLY A 1 174 ? -4.122 -9.519 9.602 1.00 95.12 174 GLY A O 1
ATOM 1450 N N . LYS A 1 175 ? -5.966 -10.075 10.755 1.00 96.56 175 LYS A N 1
ATOM 1451 C CA . LYS A 1 175 ? -5.926 -11.507 10.413 1.00 96.56 175 LYS A CA 1
ATOM 1452 C C . LYS A 1 175 ? -6.616 -11.784 9.078 1.00 96.56 175 LYS A C 1
ATOM 1454 O O . LYS A 1 175 ? -7.586 -11.101 8.754 1.00 96.56 175 LYS A O 1
ATOM 1459 N N . LEU A 1 176 ? -6.126 -12.793 8.353 1.00 92.88 176 LEU A N 1
ATOM 1460 C CA . LEU A 1 176 ? -6.769 -13.356 7.155 1.00 92.88 176 LEU A CA 1
ATOM 1461 C C . LEU A 1 176 ? -8.151 -13.947 7.464 1.00 92.88 176 LEU A C 1
ATOM 1463 O O . LEU A 1 176 ? -8.315 -14.479 8.588 1.00 92.88 176 LEU A O 1
#